Protein AF-A0A5B7DMZ3-F1 (afdb_monomer)

InterPro domains:
  IPR014020 Tensin phosphatase, C2 domain [PF10409] (19-111)
  IPR014020 Tensin phosphatase, C2 domain [PS51182] (1-112)
  IPR014020 Tensin phosphatase, C2 domain [SM01326] (2-111)
  IPR035892 C2 domain superfamily [SSF49562] (35-111)
  IPR051281 Dual-specificity lipid and protein phosphatase [PTHR12305] (27-112)

Mean predicted aligned error: 8.64 Å

Radius of gyration: 15.21 Å; Cα contacts (8 Å, |Δi|>4): 158; chains: 1; bounding box: 37×29×43 Å

Structure (mmCIF, N/CA/C/O backbone):
data_AF-A0A5B7DMZ3-F1
#
_entry.id   AF-A0A5B7DMZ3-F1
#
loop_
_atom_site.group_PDB
_atom_site.id
_atom_site.type_symbol
_atom_site.label_atom_id
_atom_site.label_alt_id
_atom_site.label_comp_id
_atom_site.label_asym_id
_atom_site.label_entity_id
_atom_site.labe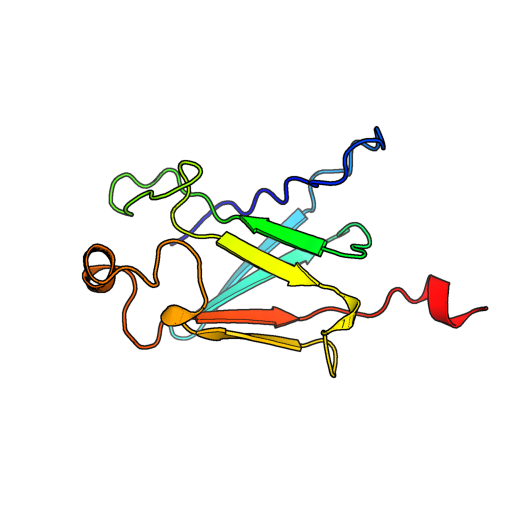l_seq_id
_atom_site.pdbx_PDB_ins_code
_atom_site.Cartn_x
_atom_site.Cartn_y
_atom_site.Cartn_z
_atom_site.occupancy
_atom_site.B_iso_or_equiv
_atom_site.auth_seq_id
_atom_site.auth_comp_id
_atom_site.auth_asym_id
_atom_site.auth_atom_id
_atom_site.pdbx_PDB_model_num
ATOM 1 N N . MET A 1 1 ? -14.297 4.611 2.144 1.00 24.88 1 MET A N 1
ATOM 2 C CA . MET A 1 1 ? -13.941 5.556 1.059 1.00 24.88 1 MET A CA 1
ATOM 3 C C . MET A 1 1 ? -12.607 6.174 1.441 1.00 24.88 1 MET A C 1
ATOM 5 O O . MET A 1 1 ? -12.582 7.084 2.258 1.00 24.88 1 MET A O 1
ATOM 9 N N . PHE A 1 2 ? -11.511 5.587 0.967 1.00 24.53 2 PHE A N 1
ATOM 10 C CA . PHE A 1 2 ? -10.166 6.096 1.218 1.00 24.53 2 PHE A CA 1
ATOM 11 C C . PHE A 1 2 ? -9.808 7.002 0.041 1.00 24.53 2 PHE A C 1
ATOM 13 O O . PHE A 1 2 ? -9.750 6.544 -1.094 1.00 24.53 2 PHE A O 1
ATOM 20 N N . HIS A 1 3 ? -9.677 8.296 0.309 1.00 24.55 3 HIS A N 1
ATOM 21 C CA . HIS A 1 3 ? -9.086 9.252 -0.616 1.00 24.55 3 HIS A CA 1
ATOM 22 C C . HIS A 1 3 ? -7.700 9.594 -0.087 1.00 24.55 3 HIS A C 1
ATOM 24 O O . HIS A 1 3 ? -7.581 9.859 1.109 1.00 24.55 3 HIS A O 1
ATOM 30 N N . TYR A 1 4 ? -6.737 9.665 -1.011 1.00 31.00 4 TYR A N 1
ATOM 31 C CA . TYR A 1 4 ? -5.375 10.190 -0.871 1.00 31.00 4 TYR A CA 1
ATOM 32 C C . TYR A 1 4 ? -4.272 9.122 -0.728 1.00 31.00 4 TYR A C 1
ATOM 34 O O . TYR A 1 4 ? -3.954 8.661 0.366 1.00 31.00 4 TYR A 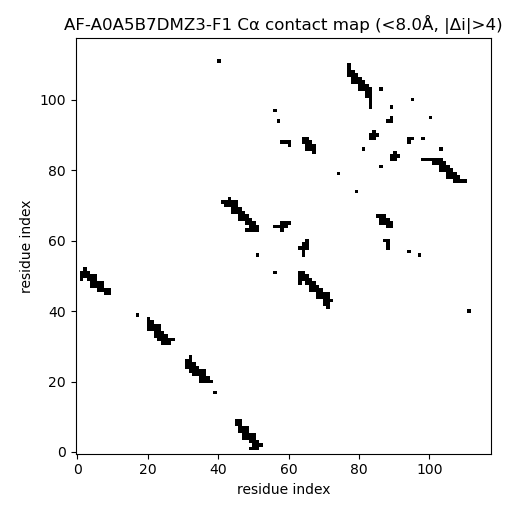O 1
ATOM 42 N N . THR A 1 5 ? -3.626 8.791 -1.851 1.00 32.41 5 THR A N 1
ATOM 43 C CA . THR A 1 5 ? -2.284 8.187 -1.877 1.00 32.41 5 THR A CA 1
ATOM 44 C C . THR A 1 5 ? -1.300 9.318 -2.152 1.00 32.41 5 THR A C 1
ATOM 46 O O . THR A 1 5 ? -1.299 9.887 -3.241 1.00 32.41 5 THR A O 1
ATOM 49 N N . ARG A 1 6 ? -0.471 9.680 -1.169 1.00 31.00 6 ARG A N 1
ATOM 50 C CA . ARG A 1 6 ? 0.704 10.523 -1.414 1.00 31.00 6 ARG A CA 1
ATOM 51 C C . ARG A 1 6 ? 1.892 9.583 -1.466 1.00 31.00 6 ARG A C 1
ATOM 53 O O . ARG A 1 6 ? 2.380 9.159 -0.421 1.00 31.00 6 ARG A O 1
ATOM 60 N N . VAL A 1 7 ? 2.335 9.243 -2.673 1.00 32.97 7 VAL A N 1
ATOM 61 C CA . VAL A 1 7 ? 3.628 8.582 -2.862 1.00 32.97 7 VAL A CA 1
ATOM 62 C C . VAL A 1 7 ? 4.683 9.616 -2.486 1.00 32.97 7 VAL A C 1
ATOM 64 O O . VAL A 1 7 ? 4.901 10.590 -3.202 1.00 32.97 7 VAL A O 1
ATOM 67 N N . LYS A 1 8 ? 5.255 9.487 -1.288 1.00 31.08 8 LYS A N 1
ATOM 68 C CA . LYS A 1 8 ? 6.442 10.247 -0.909 1.00 31.08 8 LYS A CA 1
ATOM 69 C C . LYS A 1 8 ? 7.626 9.372 -1.289 1.00 31.08 8 LYS A C 1
ATOM 71 O O . LYS A 1 8 ? 7.862 8.368 -0.621 1.00 31.08 8 LYS A O 1
ATOM 76 N N . GLU A 1 9 ? 8.330 9.743 -2.356 1.00 29.94 9 GLU A N 1
ATOM 77 C CA . GLU A 1 9 ? 9.655 9.199 -2.653 1.00 29.94 9 GLU A CA 1
ATOM 78 C C . GLU A 1 9 ? 10.504 9.252 -1.379 1.00 29.94 9 GLU A C 1
ATOM 80 O O . GLU A 1 9 ? 10.726 10.316 -0.795 1.00 29.94 9 GLU A O 1
ATOM 85 N N . CYS A 1 10 ? 10.950 8.085 -0.925 1.00 27.98 10 CYS A N 1
ATOM 86 C CA . CYS A 1 10 ? 12.053 7.963 0.014 1.00 27.98 10 CYS A CA 1
ATOM 87 C C . CYS A 1 10 ? 13.270 7.500 -0.791 1.00 27.98 10 CYS A C 1
ATOM 89 O O . CYS A 1 10 ? 13.753 6.392 -0.618 1.00 27.98 10 CYS A O 1
ATOM 91 N N . CYS A 1 11 ? 13.745 8.355 -1.697 1.00 29.28 11 CYS A N 1
ATOM 92 C CA . CYS A 1 11 ? 15.112 8.275 -2.187 1.00 29.28 11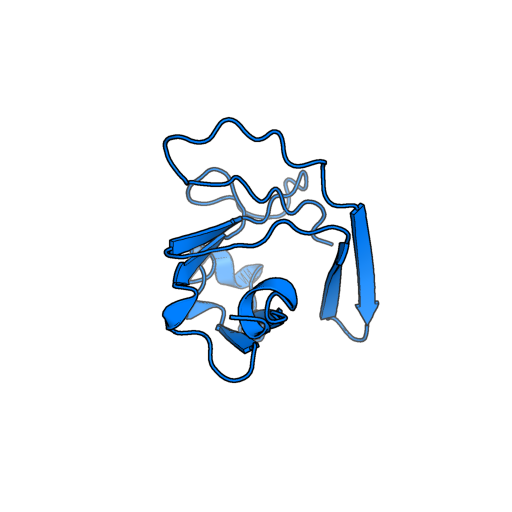 CYS A CA 1
ATOM 93 C C . CYS A 1 11 ? 15.823 9.529 -1.680 1.00 29.28 11 CYS A C 1
ATOM 95 O O . CYS A 1 11 ? 15.551 10.649 -2.120 1.00 29.28 11 CYS A O 1
ATOM 97 N N . GLU A 1 12 ? 16.663 9.366 -0.659 1.00 33.41 12 GLU A N 1
ATOM 98 C CA . GLU A 1 12 ? 17.551 10.437 -0.230 1.00 33.41 12 GLU A CA 1
ATOM 99 C C . GLU A 1 12 ? 18.460 10.804 -1.409 1.00 33.41 12 GLU A C 1
ATOM 101 O O . GLU A 1 12 ? 19.279 10.000 -1.843 1.00 33.41 12 GLU A O 1
ATOM 106 N N . LYS A 1 13 ? 18.325 12.053 -1.875 1.00 28.56 13 LYS A N 1
ATOM 107 C CA . LYS A 1 13 ? 19.126 12.726 -2.915 1.00 28.56 13 LYS A CA 1
ATOM 108 C C . LYS A 1 13 ? 18.691 12.484 -4.363 1.00 28.56 13 LYS A C 1
ATOM 110 O O . LYS A 1 13 ? 19.477 12.020 -5.178 1.00 28.56 13 LYS A O 1
ATOM 115 N N . SER A 1 14 ? 17.507 12.956 -4.743 1.00 28.98 14 SER A N 1
ATOM 116 C CA . SER A 1 14 ? 17.320 13.605 -6.052 1.00 28.98 14 SER A CA 1
ATOM 117 C C . SER A 1 14 ? 16.156 14.584 -5.981 1.00 28.98 14 SER A C 1
ATOM 119 O O . SER A 1 14 ? 15.038 14.228 -5.632 1.00 28.98 14 SER A O 1
ATOM 121 N N . GLN A 1 15 ? 16.435 15.846 -6.275 1.00 31.14 15 GLN A N 1
ATOM 122 C CA . GLN A 1 15 ? 15.476 16.939 -6.277 1.00 31.14 15 GLN A CA 1
ATOM 123 C C . GLN A 1 15 ? 14.704 16.922 -7.606 1.00 31.14 15 GLN A C 1
ATOM 125 O O . GLN A 1 15 ? 14.933 17.764 -8.465 1.00 31.14 15 GLN A O 1
ATOM 130 N N . TYR A 1 16 ? 13.810 15.951 -7.792 1.00 33.16 16 TYR A N 1
ATOM 131 C CA . TYR A 1 16 ? 12.831 15.980 -8.877 1.00 33.16 16 TYR A CA 1
ATOM 132 C C . TYR A 1 16 ? 11.457 16.195 -8.258 1.00 33.16 16 TYR A C 1
ATOM 134 O O . TYR A 1 16 ? 10.920 15.341 -7.562 1.00 33.16 16 TYR A O 1
ATOM 142 N N . PHE A 1 17 ? 10.883 17.377 -8.473 1.00 36.31 17 PHE A N 1
ATOM 143 C CA . PHE A 1 17 ? 9.465 17.581 -8.207 1.00 36.31 17 PHE A CA 1
ATOM 144 C C . PHE A 1 17 ? 8.693 16.775 -9.254 1.00 36.31 17 PHE A C 1
ATOM 146 O O . PHE A 1 17 ? 8.403 17.285 -10.334 1.00 36.31 17 PHE A O 1
ATOM 153 N N . ALA A 1 18 ? 8.404 15.503 -8.969 1.00 45.50 18 ALA A N 1
ATOM 154 C CA . ALA A 1 18 ? 7.462 14.742 -9.775 1.00 45.50 18 ALA A CA 1
ATOM 155 C C . ALA A 1 18 ? 6.122 15.495 -9.769 1.00 45.50 18 ALA A C 1
ATOM 157 O O . ALA A 1 18 ? 5.613 15.869 -8.704 1.00 45.50 18 ALA A O 1
ATOM 158 N N . ALA A 1 19 ? 5.575 15.774 -10.957 1.00 52.25 19 ALA A N 1
ATOM 159 C CA . ALA A 1 19 ? 4.225 16.308 -11.082 1.00 52.25 19 ALA A CA 1
ATOM 160 C C . ALA A 1 19 ? 3.272 15.400 -10.293 1.00 52.25 19 ALA A C 1
ATOM 162 O O . ALA A 1 19 ? 3.427 14.179 -10.317 1.00 52.25 19 ALA A O 1
ATOM 163 N N . ILE A 1 20 ? 2.320 15.986 -9.561 1.00 55.09 20 ILE A N 1
ATOM 164 C CA . ILE A 1 20 ? 1.342 15.197 -8.805 1.00 55.09 20 ILE A CA 1
ATOM 165 C C . ILE A 1 20 ? 0.646 14.276 -9.817 1.00 55.09 20 ILE A C 1
ATOM 167 O O . ILE A 1 20 ? 0.026 14.805 -10.747 1.00 55.09 20 ILE A O 1
ATOM 171 N N . PRO A 1 21 ? 0.757 12.940 -9.683 1.00 65.31 21 PRO A N 1
ATOM 172 C CA . PRO A 1 21 ? 0.126 12.040 -10.630 1.00 65.31 21 PRO A CA 1
ATOM 173 C C . PRO A 1 21 ? -1.375 12.311 -10.609 1.00 65.31 21 PRO A C 1
ATOM 175 O O . PRO A 1 21 ? -1.975 12.472 -9.539 1.00 65.31 21 PRO A O 1
ATOM 178 N N . GLN A 1 22 ? -1.983 12.410 -11.790 1.00 77.50 22 GLN A N 1
ATOM 179 C CA . GLN A 1 22 ? -3.440 12.451 -11.853 1.00 77.50 22 GLN A CA 1
ATOM 180 C C . GLN A 1 22 ? -3.947 11.086 -11.385 1.00 77.50 22 GLN A C 1
ATOM 182 O O . GLN A 1 22 ? -3.318 10.064 -11.648 1.00 77.50 22 GLN A O 1
ATOM 187 N N . VAL A 1 23 ? -5.056 11.059 -10.653 1.00 84.88 23 VAL A N 1
ATOM 188 C CA . VAL A 1 23 ? -5.567 9.822 -10.057 1.00 84.88 23 VAL A CA 1
ATOM 189 C C . VAL A 1 23 ? -6.989 9.597 -10.531 1.00 84.88 23 VAL A C 1
ATOM 191 O O . VAL A 1 23 ? -7.844 10.460 -10.336 1.00 84.88 23 VAL A O 1
ATOM 194 N N . MET A 1 24 ? -7.247 8.427 -11.110 1.00 86.81 24 MET A N 1
ATOM 195 C CA . MET A 1 24 ? -8.603 7.944 -11.362 1.00 86.81 24 MET A CA 1
ATOM 196 C C . MET A 1 24 ? -8.975 6.926 -10.289 1.00 86.81 24 MET A C 1
ATOM 198 O O . MET A 1 24 ? -8.170 6.062 -9.939 1.00 86.81 24 MET A O 1
ATOM 202 N N . VAL A 1 25 ? -10.178 7.064 -9.727 1.00 89.06 25 VAL A N 1
ATOM 203 C CA . VAL A 1 25 ? -10.670 6.197 -8.653 1.00 89.06 25 VAL A CA 1
ATOM 204 C C . VAL A 1 25 ? -12.033 5.648 -9.028 1.00 89.06 25 VAL A C 1
ATOM 206 O O . VAL A 1 25 ? -12.988 6.407 -9.190 1.00 89.06 25 VAL A O 1
ATOM 209 N N . GLU A 1 26 ? -12.137 4.328 -9.075 1.00 89.19 26 GLU A N 1
ATOM 210 C CA . GLU A 1 26 ? -13.378 3.617 -9.364 1.00 89.19 26 GLU A CA 1
ATOM 211 C C . GLU A 1 26 ? -13.737 2.687 -8.209 1.00 89.19 26 GLU A C 1
ATOM 213 O O . GLU A 1 26 ? -12.869 2.154 -7.517 1.00 89.19 26 GLU A O 1
ATOM 218 N N . LYS A 1 27 ? -15.037 2.505 -7.965 1.00 89.44 27 LYS A N 1
ATOM 219 C CA . LYS A 1 27 ? -15.532 1.585 -6.937 1.00 89.44 27 LYS A CA 1
ATOM 220 C C . LYS A 1 27 ? -16.393 0.528 -7.581 1.00 89.44 27 LYS A C 1
ATOM 222 O O . LYS A 1 27 ? -17.434 0.853 -8.144 1.00 89.44 27 LYS A O 1
ATOM 227 N N . ILE A 1 28 ? -15.973 -0.721 -7.458 1.00 84.94 28 ILE A N 1
ATOM 228 C CA . ILE A 1 28 ? -16.603 -1.847 -8.140 1.00 84.94 28 ILE A CA 1
ATOM 229 C C . ILE A 1 28 ? -16.718 -2.985 -7.133 1.00 84.94 28 ILE A C 1
ATOM 231 O O . ILE A 1 28 ? -15.714 -3.427 -6.594 1.00 84.94 28 ILE A O 1
ATOM 235 N N . HIS A 1 29 ? -17.943 -3.431 -6.843 1.00 84.56 29 HIS A N 1
ATOM 236 C CA . HIS A 1 29 ? -18.217 -4.595 -5.984 1.00 84.56 29 HIS A CA 1
ATOM 237 C C . HIS A 1 29 ? -17.427 -4.638 -4.655 1.00 84.56 29 HIS A C 1
ATOM 239 O O . HIS A 1 29 ? -16.900 -5.673 -4.269 1.00 84.56 29 HIS A O 1
ATOM 245 N N . GLY A 1 30 ? -17.329 -3.507 -3.947 1.00 79.19 30 GLY A N 1
ATOM 246 C CA . GLY A 1 30 ? -16.604 -3.423 -2.668 1.00 79.19 30 GLY A CA 1
ATOM 247 C C . GLY A 1 30 ? -15.096 -3.174 -2.793 1.00 79.19 30 GLY A C 1
ATOM 248 O O . GLY A 1 30 ? -14.456 -2.851 -1.795 1.00 79.19 30 GLY A O 1
ATOM 249 N N . LEU A 1 31 ? -14.548 -3.211 -4.008 1.00 87.06 31 LEU A N 1
ATOM 250 C CA . LEU A 1 31 ? -13.171 -2.841 -4.318 1.00 87.06 31 LEU A CA 1
ATOM 251 C C . LEU A 1 31 ? -13.059 -1.355 -4.661 1.00 87.06 31 LEU A C 1
ATOM 253 O O . LEU A 1 31 ? -14.014 -0.718 -5.119 1.00 87.06 31 LEU A O 1
ATOM 257 N N . VAL A 1 32 ? -11.865 -0.807 -4.448 1.00 91.12 32 VAL A N 1
ATOM 258 C CA . VAL A 1 32 ? -11.479 0.535 -4.891 1.00 91.12 32 VAL A CA 1
ATOM 259 C C . VAL A 1 32 ? -10.299 0.386 -5.842 1.00 91.12 32 VAL A C 1
ATOM 261 O O . VAL A 1 32 ? -9.202 0.049 -5.407 1.00 91.12 32 VAL A O 1
ATOM 264 N N . HIS A 1 33 ? -10.524 0.647 -7.124 1.00 88.94 33 HIS A N 1
ATOM 265 C CA . HIS A 1 33 ? -9.470 0.712 -8.128 1.00 88.94 33 HIS A CA 1
ATOM 266 C C . HIS A 1 33 ? -8.884 2.119 -8.147 1.00 88.94 33 HIS A C 1
ATOM 268 O O . HIS A 1 33 ? -9.622 3.102 -8.212 1.00 88.94 33 HIS A O 1
ATOM 274 N N . ILE A 1 34 ? -7.559 2.211 -8.061 1.00 91.00 34 ILE A N 1
ATOM 275 C CA . ILE A 1 34 ? -6.816 3.470 -8.096 1.00 91.00 34 ILE A CA 1
ATOM 276 C C . ILE A 1 34 ? -5.821 3.366 -9.243 1.00 91.00 34 ILE A C 1
ATOM 278 O O . ILE A 1 34 ? -4.874 2.588 -9.166 1.00 91.00 34 ILE A O 1
ATOM 282 N N . GLN A 1 35 ? -6.028 4.160 -10.287 1.00 90.06 35 GLN A N 1
ATOM 283 C CA . GLN A 1 35 ? -5.075 4.289 -11.381 1.00 90.06 35 GLN A CA 1
ATOM 284 C C . GLN A 1 35 ? -4.298 5.591 -11.215 1.00 90.06 35 GLN A C 1
ATOM 286 O O . GLN A 1 35 ? -4.880 6.677 -11.177 1.00 90.06 35 GLN A O 1
ATOM 291 N N . LEU A 1 36 ? -2.977 5.468 -11.109 1.00 87.69 36 LEU A N 1
ATOM 292 C CA . LEU A 1 36 ? -2.061 6.600 -11.123 1.00 87.69 36 LEU A CA 1
ATOM 293 C C . LEU A 1 36 ? -1.659 6.877 -12.577 1.00 87.69 36 LEU A C 1
ATOM 295 O O . LEU A 1 36 ? -1.127 6.004 -13.260 1.00 87.69 36 LEU A O 1
ATOM 299 N N . LEU A 1 37 ? -1.939 8.084 -13.053 1.00 84.62 37 LEU A N 1
ATOM 300 C CA . LEU A 1 37 ? -1.58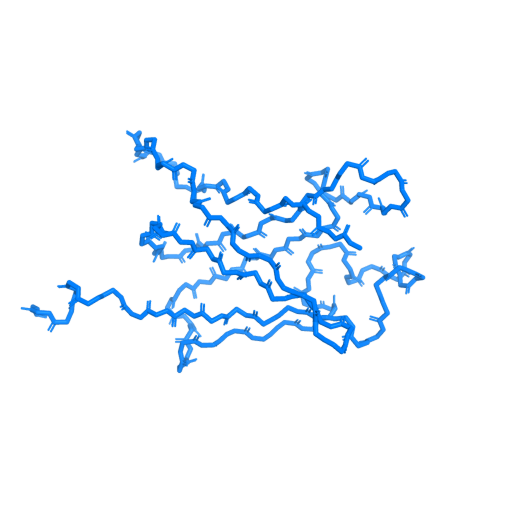4 8.556 -14.386 1.00 84.62 37 LEU A CA 1
ATOM 301 C C . LEU A 1 37 ? -0.320 9.408 -14.309 1.00 84.62 37 LEU A C 1
ATOM 303 O O . LEU A 1 37 ? -0.163 10.210 -13.384 1.00 84.62 37 LEU A O 1
ATOM 307 N N . ASN A 1 38 ? 0.537 9.289 -15.325 1.00 82.25 38 ASN A N 1
ATOM 308 C CA . ASN A 1 38 ? 1.838 9.966 -15.380 1.00 82.25 38 ASN A CA 1
ATOM 309 C C . ASN A 1 38 ? 2.711 9.639 -14.155 1.00 82.25 38 ASN A C 1
ATOM 311 O O . ASN A 1 38 ? 3.352 10.513 -13.572 1.00 82.25 38 ASN A O 1
ATOM 315 N N . THR A 1 39 ? 2.678 8.375 -13.734 1.00 79.94 39 THR A N 1
ATOM 316 C CA . THR A 1 39 ? 3.419 7.886 -12.570 1.00 79.94 39 THR A CA 1
ATOM 317 C C . THR A 1 39 ? 4.919 7.896 -12.870 1.00 79.94 39 THR A C 1
ATOM 319 O O . THR A 1 39 ? 5.314 7.435 -13.942 1.00 79.94 39 THR A O 1
ATOM 322 N N . PRO A 1 40 ? 5.772 8.402 -11.959 1.00 82.19 40 PRO A N 1
ATOM 323 C CA . PRO A 1 40 ? 7.215 8.305 -12.136 1.00 82.19 40 PRO A CA 1
ATOM 324 C C . PRO A 1 40 ? 7.673 6.842 -12.110 1.00 82.19 40 PRO A C 1
ATOM 326 O O . PRO A 1 40 ? 7.066 5.997 -11.450 1.00 82.19 40 PRO A O 1
ATOM 329 N N . VAL A 1 41 ? 8.783 6.554 -12.790 1.00 85.19 41 VAL A N 1
ATOM 330 C CA . VAL A 1 41 ? 9.437 5.242 -12.720 1.00 85.19 41 VAL A CA 1
ATOM 331 C C . VAL A 1 41 ? 9.971 5.028 -11.303 1.00 85.19 41 VAL A C 1
ATOM 333 O O . VAL A 1 41 ? 10.749 5.837 -10.801 1.00 85.19 41 VAL A O 1
ATOM 336 N N . VAL A 1 42 ? 9.580 3.925 -10.668 1.00 86.56 42 VAL A N 1
ATOM 337 C CA . VAL A 1 42 ? 10.064 3.523 -9.338 1.00 86.56 42 VAL A CA 1
ATOM 338 C C . VAL A 1 42 ? 11.143 2.448 -9.462 1.00 86.56 42 VAL A C 1
ATOM 340 O O . VAL A 1 42 ? 11.063 1.581 -10.331 1.00 86.56 42 VAL A O 1
ATOM 343 N N . ARG A 1 43 ? 12.177 2.501 -8.611 1.00 89.12 43 ARG A N 1
ATOM 344 C CA . ARG A 1 43 ? 13.297 1.540 -8.587 1.00 89.12 43 ARG A CA 1
ATOM 345 C C . ARG A 1 43 ? 13.770 1.298 -7.156 1.00 89.12 43 ARG A C 1
ATOM 347 O O . ARG A 1 43 ? 13.743 2.209 -6.336 1.00 89.12 43 ARG A O 1
ATOM 354 N N . GLY A 1 44 ? 14.254 0.088 -6.883 1.00 92.44 44 GLY A N 1
ATOM 355 C CA . GLY A 1 44 ? 14.738 -0.320 -5.563 1.00 92.44 44 GLY A CA 1
ATOM 356 C C . GLY A 1 44 ? 13.620 -0.479 -4.530 1.00 92.44 44 GLY A C 1
ATOM 357 O O . GLY A 1 44 ? 12.505 -0.889 -4.876 1.00 92.44 44 GLY A O 1
ATOM 358 N N . ASP A 1 45 ? 13.940 -0.158 -3.274 1.00 93.25 45 ASP A N 1
ATOM 359 C CA . ASP A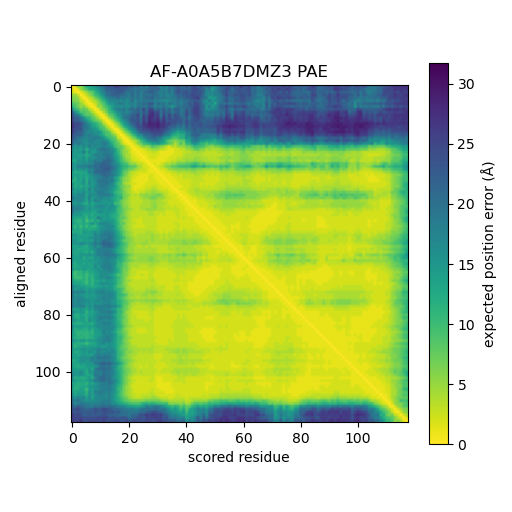 1 45 ? 13.010 -0.157 -2.143 1.00 93.25 45 ASP A CA 1
ATOM 360 C C . ASP A 1 45 ? 12.013 0.995 -2.262 1.00 93.25 45 ASP A C 1
ATOM 362 O O . ASP A 1 45 ? 12.358 2.175 -2.193 1.00 93.25 45 ASP A O 1
ATOM 366 N N . THR A 1 46 ? 10.745 0.645 -2.430 1.00 91.19 46 THR A N 1
ATOM 367 C CA . THR A 1 46 ? 9.653 1.588 -2.643 1.00 91.19 46 THR A CA 1
ATOM 368 C C . THR A 1 46 ? 8.644 1.475 -1.511 1.00 91.19 46 THR A C 1
ATOM 370 O O . THR A 1 46 ? 8.216 0.383 -1.137 1.00 91.19 46 THR A O 1
ATOM 373 N N . ARG A 1 47 ? 8.221 2.628 -0.982 1.00 93.81 47 ARG A N 1
ATOM 374 C CA . ARG A 1 47 ? 7.163 2.727 0.028 1.00 93.81 47 ARG A CA 1
ATOM 375 C C . ARG A 1 47 ? 5.912 3.359 -0.561 1.00 93.81 47 ARG A C 1
ATOM 377 O O . ARG A 1 47 ? 5.975 4.464 -1.099 1.00 93.81 47 ARG A O 1
ATOM 384 N N . ILE A 1 48 ? 4.763 2.723 -0.351 1.00 91.38 48 ILE A N 1
ATOM 385 C CA . ILE A 1 48 ? 3.452 3.289 -0.691 1.00 91.38 48 ILE A CA 1
ATOM 386 C C . ILE A 1 48 ? 2.676 3.553 0.596 1.00 91.38 48 ILE A C 1
ATOM 388 O O . ILE A 1 48 ? 2.535 2.674 1.443 1.00 91.38 48 ILE A O 1
ATOM 392 N N . MET A 1 49 ? 2.172 4.780 0.745 1.00 93.12 49 MET A N 1
ATOM 393 C CA . MET A 1 49 ? 1.437 5.227 1.928 1.00 93.12 49 MET A CA 1
ATOM 394 C C . MET A 1 49 ? 0.038 5.710 1.558 1.00 93.12 49 MET A C 1
ATOM 396 O O . MET A 1 49 ? -0.134 6.531 0.652 1.00 93.12 49 MET A O 1
ATOM 400 N N . PHE A 1 50 ? -0.949 5.254 2.324 1.00 91.50 50 PHE A N 1
ATOM 401 C CA . PHE A 1 50 ? -2.339 5.662 2.184 1.00 91.50 50 PHE A CA 1
ATOM 402 C C . PHE A 1 50 ? -2.682 6.622 3.304 1.00 91.50 50 PHE A C 1
ATOM 404 O O . PHE A 1 50 ? -2.293 6.431 4.451 1.00 91.50 50 PHE A O 1
ATOM 411 N N . PHE A 1 51 ? -3.436 7.659 2.984 1.00 88.44 51 PHE A N 1
ATOM 412 C CA . PHE A 1 51 ? -3.855 8.676 3.930 1.00 88.44 51 PHE A CA 1
ATOM 413 C C . PHE A 1 51 ? -5.370 8.837 3.864 1.00 88.44 51 PHE A C 1
ATOM 415 O O . PHE A 1 51 ? -6.051 8.320 2.985 1.00 88.44 51 PHE A O 1
ATOM 422 N N . THR A 1 52 ? -5.919 9.514 4.864 1.00 86.44 52 THR A N 1
ATOM 423 C CA . THR A 1 52 ? -7.336 9.859 4.897 1.00 86.44 52 THR A CA 1
ATOM 424 C C . THR A 1 52 ? -7.557 11.022 5.851 1.00 86.44 52 THR A C 1
ATOM 426 O O . THR A 1 52 ? -6.918 11.102 6.908 1.00 86.44 52 THR A O 1
ATOM 429 N N . ASP A 1 53 ? -8.512 11.883 5.519 1.00 89.12 53 ASP A N 1
ATOM 430 C CA . ASP A 1 53 ? -9.006 12.927 6.424 1.00 89.12 53 ASP A CA 1
ATOM 431 C C . ASP A 1 53 ? -10.125 12.424 7.344 1.00 89.12 53 ASP A C 1
ATOM 433 O O . ASP A 1 53 ? -10.515 13.094 8.302 1.00 89.12 53 ASP A O 1
ATOM 437 N N . SER A 1 54 ? -10.628 11.210 7.100 1.00 89.69 54 SER A N 1
ATOM 438 C CA . SER A 1 54 ? -11.654 10.603 7.937 1.00 89.69 54 SER A CA 1
ATOM 439 C C . SER A 1 54 ? -11.124 10.340 9.342 1.00 89.69 54 SER A C 1
ATOM 441 O O . SER A 1 54 ? -10.186 9.571 9.544 1.00 89.69 54 SER A O 1
ATOM 443 N N . ARG A 1 55 ? -11.800 10.912 10.340 1.00 89.62 55 ARG A N 1
ATOM 444 C CA . ARG A 1 55 ? -11.538 10.626 11.759 1.00 89.62 55 ARG A CA 1
ATOM 445 C C . ARG A 1 55 ? -12.044 9.247 12.198 1.00 89.62 55 ARG A C 1
ATOM 447 O O . ARG A 1 55 ? -11.713 8.812 13.292 1.00 89.62 55 ARG A O 1
ATOM 454 N N . LYS A 1 56 ? -12.847 8.570 11.366 1.00 90.12 56 LYS A N 1
ATOM 455 C CA . LYS A 1 56 ? -13.403 7.235 11.654 1.00 90.12 56 LYS A CA 1
ATOM 456 C C . LYS A 1 56 ? -12.415 6.102 11.371 1.00 90.12 56 LYS A C 1
ATOM 458 O O . LYS A 1 56 ? -12.671 4.970 11.757 1.00 90.12 56 LYS A O 1
ATOM 463 N N . ILE A 1 57 ? -11.327 6.391 10.661 1.00 92.69 57 ILE A N 1
ATOM 464 C CA . ILE A 1 57 ? -10.315 5.403 10.302 1.00 92.69 57 ILE A CA 1
ATOM 465 C C . ILE A 1 57 ? -9.131 5.571 11.264 1.00 92.69 57 ILE A C 1
ATOM 467 O O . ILE A 1 57 ? -8.582 6.676 11.347 1.00 92.69 57 ILE A O 1
ATOM 471 N N . PRO A 1 58 ? -8.722 4.513 11.987 1.00 92.12 58 PRO A N 1
ATOM 472 C CA . PRO A 1 58 ? -7.594 4.590 12.900 1.00 92.12 58 PRO A CA 1
ATOM 473 C C . PRO A 1 58 ? -6.307 4.875 12.124 1.00 92.12 58 PRO A C 1
ATOM 475 O O . PRO A 1 58 ? -6.054 4.285 11.076 1.00 92.12 58 PRO A O 1
ATOM 478 N N . LYS A 1 59 ? -5.483 5.776 12.660 1.00 93.81 59 LYS A N 1
ATOM 479 C CA . LYS A 1 59 ? -4.142 6.074 12.148 1.00 93.81 59 LYS A CA 1
ATOM 480 C C . LYS A 1 59 ? -3.123 5.446 13.089 1.00 93.81 59 LYS A C 1
ATOM 482 O O . LYS A 1 59 ? -3.209 5.635 14.302 1.00 93.81 59 LYS A O 1
ATOM 487 N N . GLY A 1 60 ? -2.205 4.666 12.532 1.00 90.19 60 GLY A N 1
ATOM 488 C CA . GLY A 1 60 ? -1.153 3.990 13.278 1.00 90.19 60 GLY A CA 1
ATOM 489 C C . GLY A 1 60 ? 0.180 4.715 13.147 1.00 90.19 60 GLY A C 1
ATOM 490 O O . GLY A 1 60 ? 0.261 5.940 13.286 1.00 90.19 60 GLY A O 1
ATOM 491 N N . TYR A 1 61 ? 1.231 3.945 12.878 1.00 90.94 61 TYR A N 1
ATOM 492 C CA . TYR A 1 61 ? 2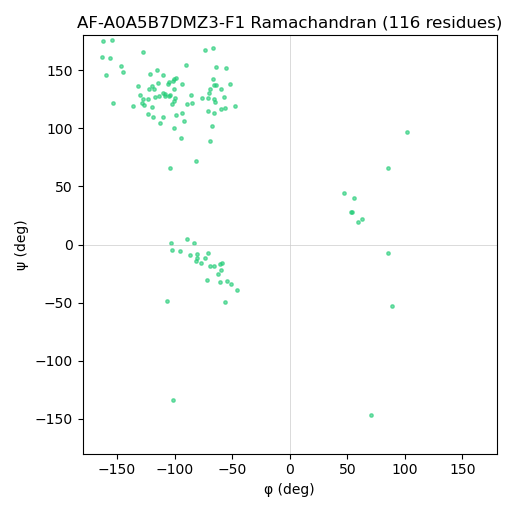.542 4.495 12.562 1.00 90.94 61 TYR A CA 1
ATOM 493 C C . TYR A 1 61 ? 2.463 5.467 11.381 1.00 90.94 61 TYR A C 1
ATOM 495 O O . TYR A 1 61 ? 1.575 5.381 10.526 1.00 90.94 61 TYR A O 1
ATOM 503 N N . GLU A 1 62 ? 3.386 6.429 11.365 1.00 90.25 62 GLU A N 1
ATOM 504 C CA . GLU A 1 62 ? 3.503 7.432 10.300 1.00 90.25 62 GLU A CA 1
ATOM 505 C C . GLU A 1 62 ? 2.247 8.306 10.107 1.00 90.25 62 GLU A C 1
ATOM 507 O O . GLU A 1 62 ? 2.055 8.925 9.061 1.00 90.25 62 GLU A O 1
ATOM 512 N N . LYS A 1 63 ? 1.361 8.363 11.117 1.00 91.44 63 LYS A N 1
ATOM 513 C CA . LYS A 1 63 ? 0.080 9.100 11.076 1.00 91.44 63 LYS A CA 1
ATOM 514 C C . LYS A 1 63 ? -0.796 8.714 9.869 1.00 91.44 63 LYS A C 1
ATOM 516 O O . LYS A 1 63 ? -1.617 9.513 9.412 1.00 91.44 63 LYS A O 1
ATOM 521 N N . SER A 1 64 ? -0.647 7.484 9.385 1.00 93.94 64 SER A N 1
ATOM 522 C CA . SER A 1 64 ? -1.352 6.926 8.229 1.00 93.94 64 SER A CA 1
ATOM 523 C C . SER A 1 64 ? -2.256 5.762 8.659 1.00 93.94 64 SER A C 1
ATOM 525 O O . SER A 1 64 ? -1.952 5.098 9.656 1.00 93.94 64 SER A O 1
ATOM 527 N N . PRO A 1 65 ? -3.383 5.505 7.970 1.00 94.31 65 PRO A N 1
ATOM 528 C CA . PRO A 1 65 ? -4.139 4.274 8.157 1.00 94.31 65 PRO A CA 1
ATOM 529 C C . PRO A 1 65 ? -3.293 3.025 7.934 1.00 94.31 65 PRO A C 1
ATOM 531 O O . PRO A 1 65 ? -3.283 2.158 8.800 1.00 94.31 65 PRO A O 1
ATOM 534 N N . PHE A 1 66 ? -2.568 2.960 6.816 1.00 96.69 66 PHE A N 1
ATOM 535 C CA . PHE A 1 66 ? -1.690 1.846 6.474 1.00 96.69 66 PHE A CA 1
ATOM 536 C C . PHE A 1 66 ? -0.688 2.224 5.377 1.00 96.69 66 PHE A C 1
ATOM 538 O O . PHE A 1 66 ? -0.872 3.205 4.648 1.00 96.69 66 PHE A O 1
ATOM 545 N N . PHE A 1 67 ? 0.375 1.435 5.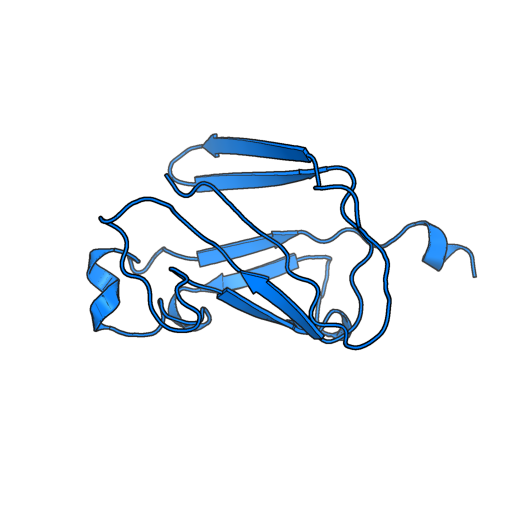278 1.00 96.06 67 PHE A N 1
ATOM 546 C CA . PHE A 1 67 ? 1.410 1.531 4.253 1.00 96.06 67 PHE A CA 1
ATOM 547 C C . PHE A 1 67 ? 2.072 0.163 4.065 1.00 96.06 67 PHE A C 1
ATOM 549 O O . PHE A 1 67 ? 1.745 -0.789 4.773 1.00 96.06 67 PHE A O 1
ATOM 556 N N . PHE A 1 68 ? 2.979 0.066 3.102 1.00 96.44 68 PHE A N 1
ATOM 557 C CA . PHE A 1 68 ? 3.860 -1.087 2.945 1.00 96.44 68 PHE A CA 1
ATOM 558 C C . PHE A 1 68 ? 5.127 -0.691 2.188 1.00 96.44 68 PHE A C 1
ATOM 560 O O . PHE A 1 68 ? 5.166 0.331 1.489 1.00 96.44 68 PHE A O 1
ATOM 567 N N . TRP A 1 69 ? 6.150 -1.525 2.334 1.00 96.25 69 TRP A N 1
ATOM 568 C CA . TRP A 1 69 ? 7.377 -1.493 1.550 1.00 96.25 69 TRP A CA 1
ATOM 569 C C . TRP A 1 69 ? 7.427 -2.698 0.621 1.00 96.25 69 TRP A C 1
ATOM 571 O O . TRP A 1 69 ? 6.981 -3.784 0.981 1.00 96.25 69 TRP A O 1
ATOM 581 N N . PHE A 1 70 ? 8.009 -2.512 -0.553 1.00 94.69 70 PHE A N 1
ATOM 582 C CA . PHE A 1 70 ? 8.392 -3.603 -1.436 1.00 94.69 70 PHE A CA 1
ATOM 583 C C . PHE A 1 70 ? 9.667 -3.220 -2.181 1.00 94.69 70 PHE A C 1
ATOM 585 O O . PHE A 1 70 ? 9.928 -2.038 -2.405 1.00 94.69 70 PHE A O 1
ATOM 592 N N . HIS A 1 71 ? 10.446 -4.212 -2.593 1.00 94.38 71 HIS A N 1
ATOM 593 C CA . HIS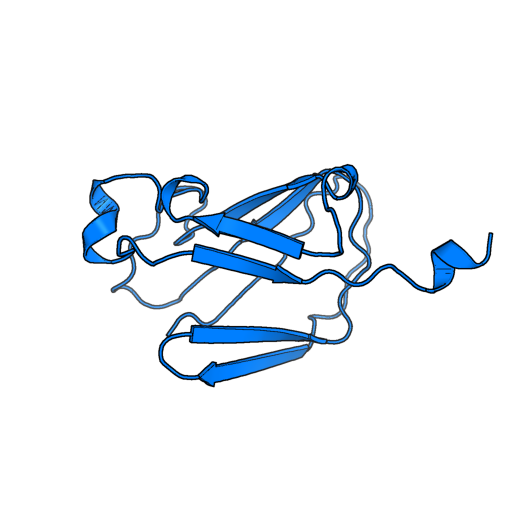 A 1 71 ? 11.572 -3.990 -3.488 1.00 94.38 71 HIS A CA 1
ATOM 594 C C . HIS A 1 71 ? 11.151 -4.358 -4.911 1.00 94.38 71 HIS A C 1
ATOM 596 O O . HIS A 1 71 ? 10.688 -5.472 -5.160 1.00 94.38 71 HIS A O 1
ATOM 602 N N . THR A 1 72 ? 11.321 -3.432 -5.854 1.00 89.75 72 THR A N 1
ATOM 603 C CA . THR A 1 72 ? 10.938 -3.620 -7.272 1.00 89.75 72 THR A CA 1
ATOM 604 C C . THR A 1 72 ? 11.551 -4.872 -7.910 1.00 89.75 72 THR A C 1
ATOM 606 O O . THR A 1 72 ? 10.906 -5.509 -8.733 1.00 89.75 72 THR A O 1
ATOM 609 N N . GLY A 1 73 ? 12.749 -5.287 -7.484 1.00 91.56 73 GLY A N 1
ATOM 610 C CA . GLY A 1 73 ? 13.408 -6.507 -7.969 1.00 91.56 73 GLY A CA 1
ATOM 611 C C . GLY A 1 73 ? 12.780 -7.833 -7.513 1.00 91.56 73 GLY A C 1
ATOM 612 O O . GLY A 1 73 ? 13.218 -8.879 -7.975 1.00 91.56 73 GLY A O 1
ATOM 613 N N . PHE A 1 74 ? 11.790 -7.812 -6.613 1.00 92.75 74 PHE A N 1
ATOM 614 C CA . PHE A 1 74 ? 11.030 -9.007 -6.212 1.00 92.75 74 PHE A CA 1
ATOM 615 C C . PHE A 1 74 ? 9.636 -9.075 -6.847 1.00 92.75 74 PHE A C 1
ATOM 617 O O . PHE A 1 74 ? 8.886 -10.006 -6.561 1.00 92.75 74 PHE A O 1
ATOM 624 N N . ILE A 1 75 ? 9.272 -8.106 -7.693 1.00 92.00 75 ILE A N 1
ATOM 625 C CA . ILE A 1 75 ? 7.996 -8.134 -8.408 1.00 92.00 75 ILE A CA 1
ATOM 626 C C . ILE A 1 75 ? 8.087 -9.138 -9.555 1.00 92.00 75 ILE A C 1
ATOM 628 O O . ILE A 1 75 ? 8.970 -9.044 -10.404 1.00 92.00 75 ILE A O 1
ATOM 632 N N . VAL A 1 76 ? 7.140 -10.073 -9.587 1.00 89.19 76 VAL A N 1
ATOM 633 C CA . VAL A 1 76 ? 6.994 -11.078 -10.645 1.00 89.19 76 VAL A CA 1
ATOM 634 C C . VAL A 1 76 ? 5.682 -10.805 -11.379 1.00 89.19 76 VAL A C 1
ATOM 636 O O . VAL A 1 76 ? 4.689 -10.432 -10.753 1.00 89.19 76 VAL A O 1
ATOM 639 N N . ASP A 1 77 ? 5.690 -10.920 -12.708 1.00 92.31 77 ASP A N 1
ATOM 640 C CA . ASP A 1 77 ? 4.520 -10.705 -13.579 1.00 92.31 77 ASP A CA 1
ATOM 641 C C . ASP A 1 77 ? 3.812 -9.348 -13.384 1.00 92.31 77 ASP A C 1
ATOM 643 O O . ASP A 1 77 ? 2.604 -9.217 -13.587 1.00 92.31 77 ASP A O 1
ATOM 647 N N . GLY A 1 78 ? 4.559 -8.323 -12.955 1.00 90.31 78 GLY A N 1
ATOM 648 C CA . GLY A 1 78 ? 4.024 -6.978 -12.734 1.00 90.31 78 GLY A CA 1
ATOM 649 C C . GLY A 1 78 ? 2.953 -6.907 -11.642 1.00 90.31 78 GLY A C 1
ATOM 650 O O . GLY A 1 78 ? 2.144 -5.981 -11.646 1.00 90.31 78 GLY A O 1
ATOM 651 N N . LYS A 1 79 ? 2.896 -7.872 -10.716 1.00 93.62 79 LYS A N 1
ATOM 652 C CA . LYS A 1 79 ? 1.840 -7.948 -9.701 1.00 93.62 79 LYS A CA 1
ATOM 653 C C . LYS A 1 79 ? 2.411 -8.163 -8.301 1.00 93.62 79 LYS A C 1
ATOM 655 O O . LYS A 1 79 ? 3.280 -9.001 -8.089 1.00 93.62 79 LYS A O 1
ATOM 660 N N . LEU A 1 80 ? 1.875 -7.425 -7.333 1.00 94.44 80 LEU A N 1
ATOM 661 C CA . LEU A 1 80 ? 2.121 -7.612 -5.903 1.00 94.44 80 LEU A CA 1
ATOM 662 C C . LEU A 1 80 ? 0.781 -7.720 -5.180 1.00 94.44 80 LEU A C 1
ATOM 664 O O . LEU A 1 80 ? -0.047 -6.821 -5.298 1.00 94.44 80 LEU A O 1
ATOM 668 N N . GLU A 1 81 ? 0.576 -8.788 -4.417 1.00 95.88 81 GLU A N 1
ATOM 669 C CA . GLU A 1 81 ? -0.619 -8.984 -3.593 1.00 95.88 81 GLU A CA 1
ATOM 670 C C . GLU A 1 81 ? -0.227 -9.034 -2.125 1.00 95.88 81 GLU A C 1
ATOM 672 O O . GLU A 1 81 ? 0.647 -9.805 -1.746 1.00 95.88 81 GLU A O 1
ATOM 677 N N . LEU A 1 82 ? -0.873 -8.197 -1.317 1.00 97.06 82 LEU A N 1
ATOM 678 C CA . LEU A 1 82 ? -0.637 -8.094 0.116 1.00 97.06 82 LEU A CA 1
ATOM 679 C C . LEU A 1 82 ? -1.964 -8.245 0.853 1.00 97.06 82 LEU A C 1
ATOM 681 O O . LEU A 1 82 ? -2.888 -7.444 0.680 1.00 97.06 82 LEU A O 1
ATOM 685 N N . SER A 1 83 ? -2.051 -9.258 1.704 1.00 97.19 83 SER A N 1
ATOM 686 C CA . SER A 1 83 ? -3.153 -9.443 2.644 1.00 97.19 83 SER A CA 1
ATOM 687 C C . SER A 1 83 ? -3.073 -8.443 3.801 1.00 97.19 83 SER A C 1
ATOM 689 O O . SER A 1 83 ? -2.037 -7.826 4.059 1.00 97.19 83 SER A O 1
ATOM 691 N N . ARG A 1 84 ? -4.150 -8.325 4.587 1.00 97.38 84 ARG A N 1
ATOM 692 C CA . ARG A 1 84 ? -4.192 -7.500 5.806 1.00 97.38 84 ARG A CA 1
ATOM 693 C C . ARG A 1 84 ? -2.974 -7.683 6.719 1.00 97.38 84 ARG A C 1
ATOM 695 O O . ARG A 1 84 ? -2.519 -6.716 7.327 1.00 97.38 84 ARG A O 1
ATOM 702 N N . ASN A 1 85 ? -2.480 -8.912 6.855 1.00 97.75 85 ASN A N 1
ATOM 703 C CA . ASN A 1 85 ? -1.399 -9.239 7.785 1.00 97.75 85 ASN A CA 1
ATOM 704 C C . ASN A 1 85 ? -0.018 -8.803 7.276 1.00 97.75 85 ASN A C 1
ATOM 706 O O . ASN A 1 85 ? 0.911 -8.706 8.072 1.00 97.75 85 ASN A O 1
ATOM 710 N N . GLU A 1 86 ? 0.102 -8.504 5.984 1.00 97.69 86 GLU A N 1
ATOM 711 C CA . GLU A 1 86 ? 1.337 -8.046 5.338 1.00 97.69 86 GLU A CA 1
ATOM 712 C C . GLU A 1 86 ? 1.412 -6.513 5.250 1.00 97.69 86 GLU A C 1
ATOM 714 O O . GLU A 1 86 ? 2.432 -5.954 4.856 1.00 97.69 86 GLU A O 1
ATOM 719 N N . LEU A 1 87 ? 0.342 -5.813 5.643 1.00 97.69 87 LEU A N 1
ATOM 720 C CA . LEU A 1 87 ? 0.268 -4.354 5.639 1.00 97.69 87 LEU A CA 1
ATOM 721 C C . LEU A 1 87 ? 0.656 -3.768 7.002 1.00 97.69 87 LEU A C 1
ATOM 723 O O . LEU A 1 87 ? 0.195 -4.210 8.064 1.00 97.69 87 LEU A O 1
ATOM 727 N N . ASP A 1 88 ? 1.434 -2.685 6.989 1.00 97.94 88 ASP A N 1
ATOM 728 C CA . ASP A 1 88 ? 1.791 -1.952 8.199 1.00 97.94 88 ASP A CA 1
ATOM 729 C C . ASP A 1 88 ? 0.592 -1.190 8.757 1.00 97.94 88 ASP A C 1
ATOM 731 O O . ASP A 1 88 ? 0.003 -0.358 8.070 1.00 97.94 88 ASP A O 1
ATOM 735 N N . ASN A 1 89 ? 0.289 -1.432 10.039 1.00 96.88 89 ASN A N 1
ATOM 736 C CA . ASN A 1 89 ? -0.901 -1.034 10.808 1.00 96.88 89 ASN A CA 1
ATOM 737 C C . ASN A 1 89 ? -2.090 -2.027 10.759 1.00 96.88 89 ASN A C 1
ATOM 739 O O . ASN A 1 89 ? -2.505 -2.417 11.857 1.00 96.88 89 ASN A O 1
ATOM 743 N N . PRO A 1 90 ? -2.617 -2.492 9.601 1.00 97.38 90 PRO A N 1
ATOM 744 C CA . PRO A 1 90 ? -3.702 -3.479 9.554 1.00 97.38 90 PRO A CA 1
ATOM 745 C C . PRO A 1 90 ? -3.351 -4.844 10.160 1.00 97.38 90 PRO A C 1
ATOM 747 O O . PRO A 1 90 ? -4.238 -5.512 10.694 1.00 97.38 90 PRO A O 1
ATOM 750 N N . HIS A 1 91 ? -2.068 -5.230 10.190 1.00 96.56 91 HIS A N 1
ATOM 751 C CA . HIS A 1 91 ? -1.618 -6.455 10.869 1.00 96.56 91 HIS A CA 1
ATOM 752 C C . HIS A 1 91 ? -1.913 -6.467 12.380 1.00 96.56 91 HIS A C 1
ATOM 754 O O . HIS A 1 91 ? -1.876 -7.512 13.027 1.00 96.56 91 HIS A O 1
ATOM 760 N N . LYS A 1 92 ? -2.209 -5.308 12.985 1.00 96.88 92 LYS A N 1
ATOM 761 C CA . LYS A 1 92 ? -2.504 -5.206 14.417 1.00 96.88 92 LYS A CA 1
ATOM 762 C C . LYS A 1 92 ? -3.974 -5.495 14.687 1.00 96.88 92 LYS A C 1
ATOM 764 O O . LYS A 1 92 ? -4.841 -4.731 14.258 1.00 96.88 92 LYS A O 1
ATOM 769 N N . SER A 1 93 ? -4.239 -6.495 15.528 1.00 96.81 93 SER A N 1
ATOM 770 C CA . SER A 1 93 ? -5.591 -6.946 15.899 1.00 96.81 93 SER A CA 1
ATOM 771 C C . SER A 1 93 ? -6.541 -5.840 16.362 1.00 96.81 93 SER A C 1
ATOM 773 O O . SER A 1 93 ? -7.722 -5.846 16.022 1.00 96.81 93 SER A O 1
ATOM 775 N N . LYS A 1 94 ? -6.025 -4.808 17.044 1.00 95.81 94 LYS A N 1
ATOM 776 C CA . LYS A 1 94 ? -6.814 -3.634 17.462 1.00 95.81 94 LYS A CA 1
ATOM 777 C C . LYS A 1 94 ? -7.482 -2.866 16.310 1.00 95.81 94 LYS A C 1
ATOM 779 O O . LYS A 1 94 ? -8.359 -2.049 16.563 1.00 95.81 94 LYS A O 1
ATOM 784 N N . THR A 1 95 ? -7.063 -3.084 15.064 1.00 95.56 95 THR A N 1
ATOM 785 C CA . THR A 1 95 ? -7.583 -2.393 13.874 1.00 95.56 95 THR A CA 1
ATOM 786 C C . THR A 1 95 ? -8.561 -3.240 13.051 1.00 95.56 95 THR A C 1
ATOM 788 O O . THR A 1 95 ? -9.173 -2.724 12.118 1.00 95.56 95 THR A O 1
ATOM 791 N N . TRP A 1 96 ? -8.768 -4.512 13.413 1.00 95.81 96 TRP A N 1
ATOM 792 C CA . TRP A 1 96 ? -9.530 -5.475 12.607 1.00 95.81 96 TRP A CA 1
ATOM 793 C C . TRP A 1 96 ? -11.032 -5.197 12.530 1.00 95.81 96 TRP A C 1
ATOM 795 O O . TRP A 1 96 ? -11.695 -5.646 11.606 1.00 95.81 96 TRP A O 1
ATOM 805 N N . HIS A 1 97 ? -11.567 -4.388 13.447 1.00 93.75 97 HIS A N 1
ATOM 806 C CA . HIS A 1 97 ? -12.936 -3.878 13.344 1.00 93.75 97 HIS A CA 1
ATOM 807 C C . HIS A 1 97 ? -13.134 -2.927 12.143 1.00 93.75 97 HIS A C 1
ATOM 809 O O . HIS A 1 97 ? -14.269 -2.697 11.733 1.00 93.75 97 HIS A O 1
ATOM 815 N N . VAL A 1 98 ? -12.049 -2.377 11.579 1.00 94.94 98 VAL A N 1
ATOM 816 C CA . VAL A 1 98 ? -12.053 -1.559 10.351 1.00 94.94 98 VAL A CA 1
ATOM 817 C C . VAL A 1 98 ? -11.463 -2.327 9.171 1.00 94.94 98 VAL A C 1
ATOM 819 O O . VAL A 1 98 ? -12.069 -2.344 8.104 1.00 94.94 98 VAL A O 1
ATOM 822 N N . PHE A 1 99 ? -10.299 -2.955 9.351 1.00 94.75 99 PHE A N 1
ATOM 823 C CA . PHE A 1 99 ? -9.643 -3.759 8.317 1.00 94.75 99 PHE A CA 1
ATOM 824 C C . PHE A 1 99 ? -10.026 -5.231 8.500 1.00 94.75 99 PHE A C 1
ATOM 826 O O . PHE A 1 99 ? -9.407 -5.961 9.281 1.00 94.75 99 PHE A O 1
ATOM 833 N N . GLN A 1 100 ? -11.097 -5.631 7.820 1.00 94.25 100 GLN A N 1
ATOM 834 C CA . GLN A 1 100 ? -11.653 -6.983 7.889 1.00 94.25 100 GLN A CA 1
ATOM 835 C C . GLN A 1 100 ? -10.696 -8.022 7.286 1.00 94.25 100 GLN A C 1
ATOM 837 O O . GLN A 1 100 ? -9.666 -7.675 6.716 1.00 94.25 100 GLN A O 1
ATOM 842 N N . GLU A 1 101 ? -10.986 -9.305 7.482 1.00 94.38 101 GLU A N 1
ATOM 843 C CA . GLU A 1 101 ? -10.100 -10.407 7.077 1.00 94.38 101 GLU A CA 1
ATOM 844 C C . GLU A 1 101 ? -9.822 -10.453 5.565 1.00 94.38 101 GLU A C 1
ATOM 846 O O . GLU A 1 101 ? -8.712 -10.787 5.162 1.00 94.38 101 GLU A O 1
ATOM 851 N N . ASP A 1 102 ? -10.789 -10.036 4.751 1.00 93.31 102 ASP A N 1
ATOM 852 C CA . ASP A 1 102 ? -10.704 -9.922 3.292 1.00 93.31 102 ASP A CA 1
ATOM 853 C C . ASP A 1 102 ? -10.047 -8.614 2.809 1.00 93.31 102 ASP A C 1
ATOM 855 O O . ASP A 1 102 ? -9.927 -8.378 1.606 1.00 93.31 102 ASP A O 1
ATOM 859 N N . PHE A 1 103 ? -9.599 -7.748 3.724 1.00 96.00 103 PHE A N 1
ATOM 860 C CA . PHE A 1 103 ? -8.886 -6.530 3.364 1.00 96.00 103 PHE A CA 1
ATOM 861 C C . PHE A 1 103 ? -7.486 -6.853 2.826 1.00 96.00 103 PHE A C 1
ATOM 863 O O . PHE A 1 103 ? -6.695 -7.540 3.473 1.00 96.00 103 PHE A O 1
ATOM 870 N N . GLY A 1 104 ? -7.145 -6.276 1.678 1.00 96.06 104 GLY A N 1
ATOM 871 C CA . GLY A 1 104 ? -5.833 -6.413 1.059 1.00 96.06 104 GLY A CA 1
ATOM 872 C C . GLY A 1 104 ? -5.578 -5.333 0.014 1.00 96.06 104 GLY A C 1
ATOM 873 O O . GLY A 1 104 ? -6.448 -4.509 -0.282 1.00 96.06 104 GLY A O 1
ATOM 874 N N . VAL A 1 105 ? -4.365 -5.329 -0.529 1.00 96.56 105 VAL A N 1
ATOM 875 C CA . VAL A 1 105 ? -3.947 -4.441 -1.614 1.00 96.56 105 VAL A CA 1
ATOM 876 C C . VAL A 1 105 ? -3.299 -5.273 -2.709 1.00 96.56 105 VAL A C 1
ATOM 878 O O . VAL A 1 105 ? -2.358 -6.019 -2.450 1.00 96.56 105 VAL A O 1
ATOM 881 N N . THR A 1 106 ? -3.764 -5.077 -3.938 1.00 95.94 106 THR A N 1
ATOM 882 C CA . THR A 1 106 ? -3.084 -5.553 -5.141 1.00 95.94 106 THR A CA 1
ATOM 883 C C . THR A 1 106 ? -2.491 -4.355 -5.870 1.00 95.94 106 THR A C 1
ATOM 885 O O . THR A 1 106 ? -3.193 -3.380 -6.144 1.00 95.94 106 THR A O 1
ATOM 888 N N . VAL A 1 107 ? -1.200 -4.418 -6.179 1.00 94.00 107 VAL A N 1
ATOM 889 C CA . VAL A 1 107 ? -0.498 -3.429 -6.999 1.00 94.00 107 VAL A CA 1
ATOM 890 C C . VAL A 1 107 ? -0.180 -4.062 -8.343 1.00 94.00 107 VAL A C 1
ATOM 892 O O . VAL A 1 107 ? 0.395 -5.147 -8.397 1.00 94.00 107 VAL A O 1
ATOM 895 N N . HIS A 1 108 ? -0.536 -3.358 -9.411 1.00 93.25 108 HIS A N 1
ATOM 896 C CA . HIS A 1 108 ? -0.119 -3.678 -10.768 1.00 93.25 108 HIS A CA 1
ATOM 897 C C . HIS A 1 108 ? 0.968 -2.690 -11.187 1.00 93.25 108 HIS A C 1
ATOM 899 O O . HIS A 1 108 ? 0.805 -1.480 -11.019 1.00 93.25 108 HIS A O 1
ATOM 905 N N . LEU A 1 109 ? 2.082 -3.214 -11.684 1.00 90.69 109 LEU A N 1
ATOM 906 C CA . LEU A 1 109 ? 3.226 -2.465 -12.176 1.00 90.69 109 LEU A CA 1
ATOM 907 C C . LEU A 1 109 ? 3.439 -2.803 -13.647 1.00 90.69 109 LEU A C 1
ATOM 909 O O . LEU A 1 109 ? 3.393 -3.966 -14.043 1.00 90.69 109 LEU A O 1
ATOM 913 N N . GLU A 1 110 ? 3.706 -1.773 -14.435 1.00 89.38 110 GLU A N 1
ATOM 914 C CA . GLU A 1 110 ? 4.125 -1.910 -15.823 1.00 89.38 110 GLU A CA 1
ATOM 915 C C . GLU A 1 110 ? 5.638 -1.701 -15.898 1.00 89.38 110 GLU A C 1
ATOM 917 O O . GLU A 1 110 ? 6.196 -0.851 -15.198 1.00 89.38 110 GLU A O 1
ATOM 922 N N . GLU A 1 111 ? 6.312 -2.491 -16.731 1.00 83.62 111 GLU A N 1
ATOM 923 C CA . GLU A 1 111 ? 7.722 -2.256 -17.025 1.00 83.62 111 GLU A CA 1
ATOM 924 C C . GLU A 1 111 ? 7.883 -0.929 -17.770 1.00 83.62 111 GLU A C 1
ATOM 926 O O . GLU A 1 111 ? 7.139 -0.628 -18.706 1.00 83.62 111 GLU A O 1
ATOM 931 N N . ASP A 1 112 ? 8.897 -0.152 -17.393 1.00 79.56 112 ASP A N 1
ATOM 932 C CA . ASP A 1 112 ? 9.254 1.049 -18.137 1.00 79.56 112 ASP A CA 1
ATOM 933 C C . ASP A 1 112 ? 9.763 0.657 -19.535 1.00 79.56 112 ASP A C 1
ATOM 935 O O . ASP A 1 112 ? 10.823 0.034 -19.691 1.00 79.56 112 ASP A O 1
ATOM 939 N N . ALA A 1 113 ? 8.993 1.028 -20.561 1.00 65.69 113 ALA A N 1
ATOM 940 C CA . ALA A 1 113 ? 9.258 0.695 -21.958 1.00 65.69 113 ALA A CA 1
ATOM 941 C C . ALA A 1 113 ? 10.613 1.231 -22.456 1.00 65.69 113 ALA A C 1
ATOM 943 O O . ALA A 1 113 ? 11.178 0.685 -23.403 1.00 65.69 113 ALA A O 1
ATOM 944 N N . ILE A 1 114 ? 11.164 2.261 -21.805 1.00 61.72 114 ILE A N 1
ATOM 945 C CA . ILE A 1 114 ? 12.451 2.863 -22.173 1.00 61.72 114 ILE A CA 1
ATOM 946 C C . ILE A 1 114 ? 13.625 1.933 -21.815 1.00 61.72 114 ILE A C 1
ATOM 948 O O . ILE A 1 114 ? 14.621 1.890 -22.535 1.00 61.72 114 ILE A O 1
ATOM 952 N N . THR A 1 115 ? 13.508 1.117 -20.762 1.00 54.84 115 THR A N 1
ATOM 953 C CA . THR A 1 115 ? 14.576 0.193 -20.334 1.00 54.84 115 THR A CA 1
ATOM 954 C C . THR A 1 115 ? 14.672 -1.119 -21.111 1.00 54.84 115 THR A C 1
ATOM 956 O O . THR A 1 115 ? 15.680 -1.799 -20.974 1.00 54.84 115 THR A O 1
ATOM 959 N N . ARG A 1 116 ? 13.688 -1.479 -21.950 1.00 51.06 116 ARG A N 1
ATOM 960 C CA . ARG A 1 116 ? 13.792 -2.651 -22.851 1.00 51.06 116 ARG A CA 1
ATOM 961 C C . ARG A 1 116 ? 14.587 -2.372 -24.129 1.00 51.06 116 ARG A C 1
ATOM 963 O O . ARG A 1 116 ? 14.825 -3.297 -24.900 1.00 51.06 116 ARG A O 1
ATOM 970 N N . ALA A 1 117 ? 14.951 -1.115 -24.380 1.00 43.00 117 ALA A N 1
ATOM 971 C CA . ALA A 1 117 ? 15.635 -0.691 -25.600 1.00 43.00 117 ALA A CA 1
ATOM 972 C C . ALA A 1 117 ? 17.176 -0.762 -25.525 1.00 43.00 117 ALA A C 1
ATOM 974 O O . ALA A 1 117 ? 17.832 -0.352 -26.483 1.00 43.00 117 ALA A O 1
ATOM 975 N N . TYR A 1 118 ? 17.745 -1.275 -24.426 1.00 41.12 118 TYR A N 1
ATOM 976 C CA . TYR A 1 118 ? 19.191 -1.408 -24.216 1.00 41.12 118 TYR A CA 1
ATOM 977 C C . TYR A 1 118 ? 19.569 -2.800 -23.717 1.00 41.12 118 TYR A C 1
ATOM 979 O O . TYR A 1 118 ? 18.890 -3.291 -22.789 1.00 41.12 118 TYR A O 1
#

Nearest PDB structures (foldseek):
  3awf-assembly3_C  TM=9.807E-01  e=6.456E-08  Ciona intestinalis
  3v0f-assembly2_B  TM=9.840E-01  e=8.758E-08  Ciona intestinalis
  3awe-assembly2_B  TM=9.772E-01  e=6.862E-08  Ciona intestinalis
  3v0g-assembly4_D  TM=9.537E-01  e=3.962E-08  Ciona intestinalis
  3awf-assembly1_A  TM=9.735E-01  e=8.758E-08  Ciona intestinalis

Secondary structure (DSSP, 8-state):
----B------SS----PPPPEEEEEEETTEEEEEEESPPPP-SEEEEEE----TTS---GGGSSEEEEEEGGG-BTTEEEEEGGGSBTTTSGGGTTTS-TT-EEEEE----GGGGG-

Sequence 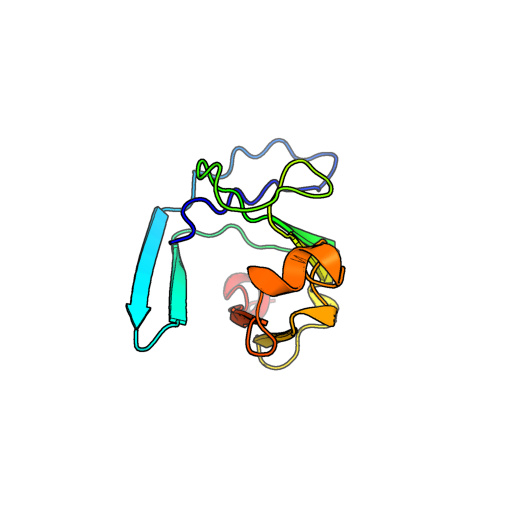(118 aa):
MFHYTRVKECCEKSQYFAAIPQVMVEKIHGLVHIQLLNTPVVRGDTRIMFFTDSRKIPKGYEKSPFFFWFHTGFIVDGKLELSRNELDNPHKSKTWHVFQEDFGVTVHLEEDAITRAY

pLDDT: mean 79.48, std 23.36, range [24.53, 97.94]

Solvent-accessible surface area (backbone atoms only — not comparable to full-atom values): 7620 Å² total; per-residue (Å²): 137,83,57,56,73,60,74,60,84,79,62,93,88,69,97,67,87,72,69,82,52,52,73,49,78,47,77,57,97,93,44,77,49,76,46,71,40,81,61,78,91,82,71,53,71,43,55,51,40,38,39,62,90,57,85,87,55,68,58,45,72,91,77,16,47,36,34,45,74,50,47,56,89,76,57,55,95,40,45,46,80,38,50,31,72,70,30,47,47,45,49,40,75,93,39,37,94,76,46,42,89,87,35,61,50,74,48,81,52,79,81,66,74,76,67,75,77,111

Organism: Portunus trituberculatus (NCBI:txid210409)

Foldseek 3Di:
DFDDKDFDDPDPDDPDPQDQFDWDWDDDPNDIDIDTHSDDDDAFKGKIFTAHPDPVQDQDPPSGSWIAIDHPVPDDPQKDKFFLCRIPNSVDPVRCVPQPRRHIDMGGGDDDPVVVVD